Protein AF-A0A955EIW0-F1 (afdb_monomer_lite)

Sequence (155 aa):
IFITGGNQFFPISLETLRVGGSLDRTNIHTNGNIEVVEMRGMFDSVLMAGGPNTQYQFPSSANGFNNFATLPSVTVSGVGQGASSFVNSVIAARFLGDVRITLPDISNALPFGLAATRIDSVTTTFADGVEVLDPATTSMAWGDYQVRVGFVVPT

pLDDT: mean 86.35, std 13.91, range [40.69, 98.25]

Secondary structure (DSSP, 8-state):
-B-PPSSSSPPP-EEEEEEEEEEES-EEEESS-EEEEEEEEEES-EEEESS-TT--S---SGGG-SS--EEEEEEE--SSTT--SEES-EEE-SEEEEEEEESB----SS-EEEEESEEEEEEEE-SS-EEEESSB-S-EEETTEEEEE--PPP-

Radius of gyration: 14.44 Å; chains: 1; bounding box: 47×30×38 Å

Foldseek 3Di:
DDDDDPDDDDWDEAAEDEDAEEAECEEAETLAEHAYEDYQAYYVYEAEYQADPPDSDADPAPNRGNHQYEHQYYDHNHRDPPDARYENYADEHQEYHEYEGEAHDLAHPAAYEYEYQFYQKYWYHHPVGIDIPHRVACKDGRRRYIHHYRRDDDD

Structure (mmCIF, N/CA/C/O backbone):
data_AF-A0A955EIW0-F1
#
_entry.id   AF-A0A955EIW0-F1
#
loop_
_atom_site.group_PDB
_atom_site.id
_atom_site.type_symbol
_atom_site.label_atom_id
_atom_site.label_alt_id
_atom_site.label_comp_id
_atom_site.label_asym_id
_atom_site.label_entity_id
_atom_site.label_seq_id
_atom_site.pdbx_PDB_ins_code
_atom_site.Cartn_x
_atom_site.Cartn_y
_atom_site.Cartn_z
_atom_site.occupancy
_atom_site.B_iso_or_equiv
_atom_site.auth_seq_id
_atom_site.auth_comp_id
_atom_site.auth_asym_id
_atom_site.auth_atom_id
_atom_site.pdbx_PDB_model_num
ATOM 1 N N . ILE A 1 1 ? 13.811 -2.309 7.799 1.00 49.53 1 ILE A N 1
ATOM 2 C CA . ILE A 1 1 ? 14.736 -3.381 7.351 1.00 49.53 1 ILE A CA 1
ATOM 3 C C . ILE A 1 1 ? 15.264 -2.962 5.989 1.00 49.53 1 ILE A C 1
ATOM 5 O O . ILE A 1 1 ? 14.455 -2.737 5.099 1.00 49.53 1 ILE A O 1
ATOM 9 N N . PHE A 1 2 ? 16.580 -2.814 5.835 1.00 42.88 2 PHE A N 1
ATOM 10 C CA . PHE A 1 2 ? 17.193 -2.552 4.531 1.00 42.88 2 PHE A CA 1
ATOM 11 C C . PHE A 1 2 ? 17.776 -3.858 4.007 1.00 42.88 2 PHE A C 1
ATOM 13 O O . PHE A 1 2 ? 18.709 -4.397 4.598 1.00 42.88 2 PHE A O 1
ATOM 20 N N . ILE A 1 3 ? 17.203 -4.382 2.926 1.00 54.31 3 ILE A N 1
ATOM 21 C CA . ILE A 1 3 ? 17.701 -5.592 2.274 1.00 54.31 3 ILE A CA 1
ATOM 22 C C . ILE A 1 3 ? 18.496 -5.143 1.053 1.00 54.31 3 ILE A C 1
ATOM 24 O O . ILE A 1 3 ? 17.972 -4.997 -0.047 1.00 54.31 3 ILE A O 1
ATOM 28 N N . THR A 1 4 ? 19.773 -4.846 1.273 1.00 46.84 4 THR A N 1
ATOM 29 C CA . THR A 1 4 ? 20.712 -4.476 0.211 1.00 46.84 4 THR A CA 1
ATOM 30 C C . THR A 1 4 ? 21.585 -5.678 -0.126 1.00 46.84 4 THR A C 1
ATOM 32 O O . THR A 1 4 ? 22.315 -6.168 0.736 1.00 46.84 4 THR A O 1
ATOM 35 N N . GLY A 1 5 ? 21.519 -6.158 -1.368 1.00 45.19 5 GLY A N 1
ATOM 36 C CA . GLY A 1 5 ? 22.420 -7.197 -1.860 1.00 45.19 5 GLY A CA 1
ATOM 37 C C . GLY A 1 5 ? 23.837 -6.662 -1.981 1.00 45.19 5 GLY A C 1
ATOM 38 O O . GLY A 1 5 ? 24.059 -5.620 -2.596 1.00 45.19 5 GLY A O 1
ATOM 39 N N . GLY A 1 6 ? 24.795 -7.364 -1.380 1.00 40.69 6 GLY A N 1
ATOM 40 C CA . GLY A 1 6 ? 26.210 -7.069 -1.557 1.00 40.69 6 GLY A CA 1
ATOM 41 C C . GLY A 1 6 ? 26.616 -7.243 -3.020 1.00 40.69 6 GLY A C 1
ATOM 42 O O . GLY A 1 6 ? 26.465 -8.324 -3.575 1.00 40.69 6 GLY A O 1
ATOM 43 N N . ASN A 1 7 ? 27.131 -6.170 -3.624 1.00 47.31 7 ASN A N 1
ATOM 44 C CA . ASN A 1 7 ? 28.003 -6.152 -4.802 1.00 47.31 7 ASN A CA 1
ATOM 45 C C . ASN A 1 7 ? 27.698 -7.115 -5.972 1.00 47.31 7 ASN A C 1
ATOM 47 O O . ASN A 1 7 ? 28.649 -7.547 -6.608 1.00 47.31 7 ASN A O 1
ATOM 51 N N . GLN A 1 8 ? 26.444 -7.424 -6.326 1.00 45.81 8 GLN A N 1
ATOM 52 C CA . GLN A 1 8 ? 26.092 -8.034 -7.624 1.00 45.81 8 GLN A CA 1
ATOM 53 C C . GLN A 1 8 ? 24.654 -7.661 -8.055 1.00 45.81 8 GLN A C 1
ATOM 55 O O . GLN A 1 8 ? 23.738 -7.587 -7.244 1.00 45.81 8 GLN A O 1
ATOM 60 N N . PHE A 1 9 ? 24.494 -7.435 -9.359 1.00 52.88 9 PHE A N 1
ATOM 61 C CA . PHE A 1 9 ? 23.443 -6.743 -10.126 1.00 52.88 9 PHE A CA 1
ATOM 62 C C . PHE A 1 9 ? 21.977 -7.234 -10.057 1.00 52.88 9 PHE A C 1
ATOM 64 O O . PHE A 1 9 ? 21.182 -6.842 -10.911 1.00 52.88 9 PHE A O 1
ATOM 71 N N . PHE A 1 10 ? 21.568 -8.049 -9.083 1.00 60.62 10 PHE A N 1
ATOM 72 C CA . PHE A 1 10 ? 20.193 -8.564 -9.058 1.00 60.62 10 PHE A CA 1
ATOM 73 C C . PHE A 1 10 ? 19.328 -7.836 -8.025 1.00 60.62 10 PHE A C 1
ATOM 75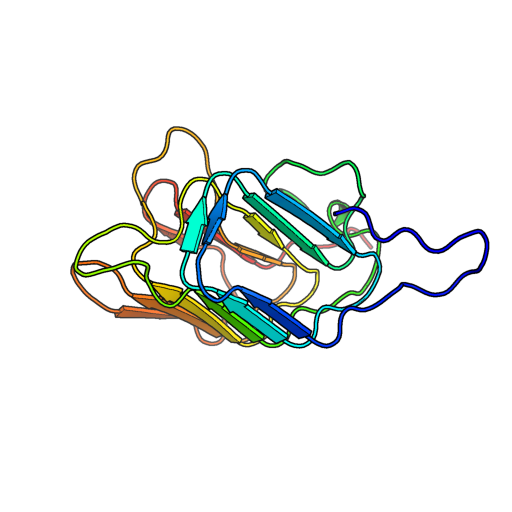 O O . PHE A 1 10 ? 19.681 -7.810 -6.843 1.00 60.62 10 PHE A O 1
ATOM 82 N N . PRO A 1 11 ? 18.194 -7.239 -8.436 1.00 70.88 11 PRO A N 1
ATOM 83 C CA . PRO A 1 11 ? 17.252 -6.675 -7.486 1.00 70.88 11 PRO A CA 1
ATOM 84 C C . PRO A 1 11 ? 16.750 -7.796 -6.566 1.00 70.88 11 PRO A C 1
ATOM 86 O O . PRO A 1 11 ? 16.174 -8.781 -7.025 1.00 70.88 11 PRO A O 1
ATOM 89 N N . ILE A 1 12 ? 16.995 -7.665 -5.260 1.00 82.06 12 ILE A N 1
ATOM 90 C CA . ILE A 1 12 ? 16.469 -8.618 -4.281 1.00 82.06 12 ILE A CA 1
ATOM 91 C C . ILE A 1 12 ? 14.957 -8.449 -4.253 1.00 82.06 12 ILE A C 1
ATOM 93 O O . ILE A 1 12 ? 14.480 -7.330 -4.140 1.00 82.06 12 ILE A O 1
ATOM 97 N N . SER A 1 13 ? 14.209 -9.539 -4.373 1.00 88.12 13 SER A N 1
ATOM 98 C CA . SER A 1 13 ? 12.751 -9.522 -4.253 1.00 88.12 13 SER A CA 1
ATOM 99 C C . SER A 1 13 ? 12.339 -10.195 -2.951 1.00 88.12 13 SER A C 1
ATOM 101 O O . SER A 1 13 ? 13.014 -11.112 -2.481 1.00 88.12 13 SER A O 1
ATOM 103 N N . LEU A 1 14 ? 11.245 -9.729 -2.359 1.00 88.06 14 LEU A N 1
ATOM 104 C CA . LEU A 1 14 ? 10.597 -10.401 -1.242 1.00 88.06 14 LEU A CA 1
ATOM 105 C C . LEU A 1 14 ? 9.419 -11.192 -1.791 1.00 88.06 14 LEU A C 1
ATOM 107 O O . LEU A 1 14 ? 8.498 -10.627 -2.361 1.00 88.06 14 LEU A O 1
ATOM 111 N N . GLU A 1 15 ? 9.418 -12.503 -1.612 1.00 90.19 15 GLU A N 1
ATOM 112 C CA . GLU A 1 15 ? 8.271 -13.300 -2.044 1.00 90.19 15 GLU A CA 1
ATOM 113 C C . GLU A 1 15 ? 7.044 -12.988 -1.175 1.00 90.19 15 GLU A C 1
ATOM 115 O O . GLU A 1 15 ? 5.959 -12.706 -1.665 1.00 90.19 15 GLU A O 1
ATOM 120 N N . THR A 1 16 ? 7.194 -12.957 0.147 1.00 92.00 16 THR A N 1
ATOM 121 C CA . THR A 1 16 ? 6.072 -12.648 1.039 1.00 92.00 16 THR A CA 1
ATOM 122 C C . THR A 1 16 ? 6.525 -11.823 2.230 1.00 92.00 16 THR A C 1
ATOM 124 O O . THR A 1 16 ? 7.492 -12.162 2.911 1.00 92.00 16 THR A O 1
ATOM 127 N N . LEU A 1 17 ? 5.773 -10.763 2.517 1.00 93.44 17 LEU A N 1
ATOM 128 C CA . LEU A 1 17 ? 5.852 -9.980 3.740 1.00 93.44 17 LEU A CA 1
ATOM 129 C C . LEU A 1 17 ? 4.529 -10.119 4.501 1.00 93.44 17 LEU A C 1
ATOM 131 O O . LEU A 1 17 ? 3.524 -9.502 4.157 1.00 93.44 17 LEU A O 1
ATOM 135 N N . ARG A 1 18 ? 4.541 -10.930 5.560 1.00 95.00 18 ARG A N 1
ATOM 136 C CA . ARG A 1 18 ? 3.388 -11.150 6.439 1.00 95.00 18 ARG A CA 1
ATOM 137 C C . ARG A 1 18 ? 3.668 -10.624 7.833 1.00 95.00 18 ARG A C 1
ATOM 139 O O . ARG A 1 18 ? 4.646 -11.019 8.464 1.00 95.00 18 ARG A O 1
ATOM 146 N N . VAL A 1 19 ? 2.778 -9.774 8.327 1.00 93.44 19 VAL A N 1
ATOM 147 C CA . VAL A 1 19 ? 2.851 -9.194 9.667 1.00 93.44 19 VAL A CA 1
ATOM 148 C C . VAL A 1 19 ? 1.535 -9.483 10.376 1.00 93.44 19 VAL A C 1
ATOM 150 O O . VAL A 1 19 ? 0.500 -8.921 10.040 1.00 93.44 19 VAL A O 1
ATOM 153 N N . GLY A 1 20 ? 1.556 -10.359 11.385 1.00 90.38 20 GLY A N 1
ATOM 154 C CA . GLY A 1 20 ? 0.337 -10.736 12.120 1.00 90.38 20 GLY A CA 1
ATOM 155 C C . GLY A 1 20 ? -0.321 -9.580 12.891 1.00 90.38 20 GLY A C 1
ATOM 156 O O . GLY A 1 20 ? -1.473 -9.688 13.305 1.00 90.38 20 GLY A O 1
ATOM 157 N N . GLY A 1 21 ? 0.405 -8.479 13.084 1.00 93.62 21 GLY A N 1
ATOM 158 C CA . GLY A 1 21 ? -0.070 -7.239 13.689 1.00 93.62 21 GLY A CA 1
ATOM 159 C C . GLY A 1 21 ? 0.153 -6.054 12.757 1.00 93.62 21 GLY A C 1
ATOM 160 O O . GLY A 1 21 ? -0.246 -6.083 11.593 1.00 93.62 21 GLY A O 1
ATOM 161 N N . SER A 1 22 ? 0.805 -5.022 13.280 1.00 95.25 22 SER A N 1
ATOM 162 C CA . SER A 1 22 ? 0.998 -3.763 12.568 1.00 95.25 22 SER A CA 1
ATOM 163 C C . SER A 1 22 ? 2.463 -3.496 12.258 1.00 95.25 22 SER A C 1
ATOM 165 O O . SER A 1 22 ? 3.340 -3.839 13.050 1.00 95.25 22 SER A O 1
ATOM 167 N N . LEU A 1 23 ? 2.715 -2.829 11.136 1.00 95.25 23 LEU A N 1
ATOM 168 C CA . LEU A 1 23 ? 3.948 -2.078 10.930 1.00 95.25 23 LEU A CA 1
ATOM 169 C C . LEU A 1 23 ? 3.792 -0.711 11.605 1.00 95.25 23 LEU A C 1
ATOM 171 O O . LEU A 1 23 ? 2.837 0.004 11.316 1.00 95.25 23 LEU A O 1
ATOM 175 N N . ASP A 1 24 ? 4.703 -0.361 12.510 1.00 95.62 24 ASP A N 1
ATOM 176 C CA . ASP A 1 24 ? 4.733 0.936 13.199 1.00 95.62 24 ASP A CA 1
ATOM 177 C C . ASP A 1 24 ? 6.124 1.554 13.029 1.00 95.62 24 ASP A C 1
ATOM 179 O O . ASP A 1 24 ? 7.130 0.876 13.272 1.00 95.62 24 ASP A O 1
ATOM 183 N N . ARG A 1 25 ? 6.188 2.806 12.555 1.00 94.44 25 ARG A N 1
ATOM 184 C CA . ARG A 1 25 ? 7.427 3.561 12.279 1.00 94.44 25 ARG A CA 1
ATOM 185 C C . ARG A 1 25 ? 8.483 2.741 11.538 1.00 94.44 25 ARG A C 1
ATOM 187 O O . ARG A 1 25 ? 9.679 2.810 11.828 1.00 94.44 25 ARG A O 1
ATOM 194 N N . THR A 1 26 ? 8.039 1.908 10.604 1.00 93.19 26 THR A N 1
ATOM 195 C CA . THR A 1 26 ? 8.892 0.941 9.923 1.00 93.19 26 THR A CA 1
ATOM 196 C C . THR A 1 26 ? 9.115 1.368 8.488 1.00 93.19 26 THR A C 1
ATOM 198 O O . THR A 1 26 ? 8.174 1.682 7.767 1.00 93.19 26 THR A O 1
ATOM 201 N N . ASN A 1 27 ? 10.372 1.310 8.051 1.00 90.88 27 ASN A N 1
ATOM 202 C CA . ASN A 1 27 ? 10.702 1.474 6.648 1.00 90.88 27 ASN A CA 1
ATOM 203 C C . ASN A 1 27 ? 11.198 0.155 6.023 1.00 90.88 27 ASN A C 1
ATOM 205 O O . ASN A 1 27 ? 12.148 -0.471 6.519 1.00 90.88 27 ASN A O 1
ATOM 209 N N . ILE A 1 28 ? 10.528 -0.269 4.953 1.00 90.75 28 ILE A N 1
ATOM 210 C CA . ILE A 1 28 ? 10.840 -1.436 4.134 1.00 90.75 28 ILE A CA 1
ATOM 211 C C . ILE A 1 28 ? 11.034 -0.961 2.697 1.00 90.75 28 ILE A C 1
ATOM 213 O O . ILE A 1 28 ? 10.080 -0.616 2.003 1.00 90.75 28 ILE A O 1
ATOM 217 N N . HIS A 1 29 ? 12.286 -1.010 2.248 1.00 88.31 29 HIS A N 1
ATOM 218 C CA . HIS A 1 29 ? 12.653 -0.789 0.856 1.00 88.31 29 HIS A CA 1
ATOM 219 C C . HIS A 1 29 ? 13.229 -2.059 0.263 1.00 88.31 29 HIS A C 1
ATOM 221 O O . HIS A 1 29 ? 14.064 -2.728 0.880 1.00 88.31 29 HIS A O 1
ATOM 227 N N . THR A 1 30 ? 12.851 -2.322 -0.978 1.00 86.94 30 THR A N 1
ATOM 228 C CA . THR A 1 30 ? 13.512 -3.313 -1.808 1.00 86.94 30 THR A CA 1
ATOM 229 C C . THR A 1 30 ? 13.738 -2.779 -3.219 1.00 86.94 30 THR A C 1
ATOM 231 O O . THR A 1 30 ? 12.966 -1.962 -3.718 1.00 86.94 30 THR A O 1
ATOM 234 N N . ASN A 1 31 ? 14.804 -3.241 -3.872 1.00 85.94 31 ASN A N 1
ATOM 235 C CA . ASN A 1 31 ? 15.071 -2.915 -5.274 1.00 85.94 31 ASN A CA 1
ATOM 236 C C . ASN A 1 31 ? 14.272 -3.800 -6.245 1.00 85.94 31 ASN A C 1
ATOM 238 O O . ASN A 1 31 ? 14.132 -3.422 -7.406 1.00 85.94 31 ASN A O 1
ATOM 242 N N . GLY A 1 32 ? 13.786 -4.960 -5.790 1.00 88.56 32 GLY A N 1
ATOM 243 C CA . GLY A 1 32 ? 12.979 -5.900 -6.572 1.00 88.56 32 GLY A CA 1
ATOM 244 C C . GLY A 1 32 ? 11.508 -5.891 -6.191 1.00 88.56 32 GLY A C 1
ATOM 245 O O . GLY A 1 32 ? 11.015 -4.930 -5.608 1.00 88.56 32 GLY A O 1
ATOM 246 N N . ASN A 1 33 ? 10.804 -6.961 -6.544 1.00 92.44 33 ASN A N 1
ATOM 247 C CA . ASN A 1 33 ? 9.383 -7.099 -6.254 1.00 92.44 33 ASN A CA 1
ATOM 248 C C . ASN A 1 33 ? 9.132 -7.358 -4.771 1.00 92.44 33 ASN A C 1
ATOM 250 O O . ASN A 1 33 ? 10.015 -7.808 -4.033 1.00 92.44 33 ASN A O 1
ATOM 254 N N . ILE A 1 34 ? 7.887 -7.137 -4.364 1.00 93.44 34 ILE A N 1
ATOM 255 C CA . ILE A 1 34 ? 7.321 -7.788 -3.191 1.00 93.44 34 ILE A CA 1
ATOM 256 C C . ILE A 1 34 ? 6.032 -8.474 -3.648 1.00 93.44 34 ILE A C 1
ATOM 258 O O . ILE A 1 34 ? 5.085 -7.778 -3.993 1.00 93.44 34 ILE A O 1
ATOM 262 N N . GLU A 1 35 ? 5.987 -9.806 -3.707 1.00 92.81 35 GLU A N 1
ATOM 263 C CA . GLU A 1 35 ? 4.864 -10.490 -4.378 1.00 92.81 35 GLU A CA 1
ATOM 264 C C . GLU A 1 35 ? 3.566 -10.417 -3.552 1.00 92.81 35 GLU A C 1
ATOM 266 O O . GLU A 1 35 ? 2.497 -10.107 -4.081 1.00 92.81 35 GLU A O 1
ATOM 271 N N . VAL A 1 36 ? 3.654 -10.646 -2.236 1.00 94.44 36 VAL A N 1
ATOM 272 C CA . VAL A 1 36 ? 2.500 -10.589 -1.324 1.00 94.44 36 VAL A CA 1
ATOM 273 C C . VAL A 1 36 ? 2.821 -9.789 -0.071 1.00 94.44 36 VAL A C 1
ATOM 275 O O . VAL A 1 36 ? 3.828 -10.033 0.598 1.00 94.44 36 VAL A O 1
ATOM 278 N N . VAL A 1 37 ? 1.916 -8.879 0.290 1.00 96.88 37 VAL A N 1
ATOM 279 C CA . VAL A 1 37 ? 1.969 -8.111 1.533 1.00 96.88 37 VAL A CA 1
ATOM 280 C C . VAL A 1 37 ? 0.654 -8.236 2.282 1.00 96.88 37 VAL A C 1
ATOM 282 O O . VAL A 1 37 ? -0.402 -7.844 1.788 1.00 96.88 37 VAL A O 1
ATOM 285 N N . GLU A 1 38 ? 0.728 -8.715 3.516 1.00 97.50 38 GLU A N 1
ATOM 286 C CA . GLU A 1 38 ? -0.428 -8.823 4.400 1.00 97.50 38 GLU A CA 1
ATOM 287 C C . GLU A 1 38 ? -0.069 -8.306 5.791 1.00 97.50 38 GLU A C 1
ATOM 289 O O . GLU A 1 38 ? 0.904 -8.745 6.413 1.00 97.50 38 GLU A O 1
ATOM 294 N N . MET A 1 39 ? -0.879 -7.380 6.294 1.00 96.94 39 MET A N 1
ATOM 295 C CA . MET A 1 39 ? -0.766 -6.857 7.650 1.00 96.94 39 MET A CA 1
ATOM 296 C C . MET A 1 39 ? -2.130 -6.450 8.204 1.00 96.94 39 MET A C 1
ATOM 298 O O . MET A 1 39 ? -3.107 -6.313 7.464 1.00 96.94 39 MET A O 1
ATOM 302 N N . ARG A 1 40 ? -2.211 -6.245 9.520 1.00 96.94 40 ARG A N 1
ATOM 303 C CA . ARG A 1 40 ? -3.420 -5.710 10.163 1.00 96.94 40 ARG A CA 1
ATOM 304 C C . ARG A 1 40 ? -3.453 -4.192 10.169 1.00 96.94 40 ARG A C 1
ATOM 306 O O . ARG A 1 40 ? -4.531 -3.624 10.042 1.00 96.94 40 ARG A O 1
ATOM 313 N N . GLY A 1 41 ? -2.299 -3.546 10.302 1.00 97.12 41 GLY A N 1
ATOM 314 C CA . GLY A 1 41 ? -2.205 -2.093 10.256 1.00 97.12 41 GLY A CA 1
ATOM 315 C C . GLY A 1 41 ? -0.836 -1.584 9.827 1.00 97.12 41 GLY A C 1
ATOM 316 O O . GLY A 1 41 ? 0.158 -2.308 9.893 1.00 97.12 41 GLY A O 1
ATOM 317 N N . MET A 1 42 ? -0.795 -0.330 9.399 1.00 97.50 42 MET A N 1
ATOM 318 C CA . MET A 1 42 ? 0.405 0.375 8.974 1.00 97.50 42 MET A CA 1
ATOM 319 C C . MET A 1 42 ? 0.346 1.816 9.490 1.00 97.50 42 MET A C 1
ATOM 321 O O . MET A 1 42 ? -0.570 2.566 9.149 1.00 97.50 42 MET A O 1
ATOM 325 N N . PHE A 1 43 ? 1.307 2.176 10.337 1.00 95.75 43 PHE A N 1
ATOM 326 C CA . PHE A 1 43 ? 1.368 3.453 11.047 1.00 95.75 43 PHE A CA 1
ATOM 327 C C . PHE A 1 43 ? 2.742 4.078 10.845 1.00 95.75 43 PHE A C 1
ATOM 329 O O . PHE A 1 43 ? 3.754 3.408 11.072 1.00 95.75 43 PHE A O 1
ATOM 336 N N . ASP A 1 44 ? 2.789 5.334 10.399 1.00 94.56 44 ASP A N 1
ATOM 337 C CA . ASP A 1 44 ? 4.033 6.096 10.206 1.00 94.56 44 ASP A CA 1
ATOM 338 C C . ASP A 1 44 ? 5.110 5.322 9.419 1.00 94.56 44 ASP A C 1
ATOM 340 O O . ASP A 1 44 ? 6.305 5.393 9.715 1.00 94.56 44 ASP A O 1
ATOM 344 N N . SER A 1 45 ? 4.689 4.493 8.462 1.00 94.69 45 SER A N 1
ATOM 345 C CA . SER A 1 45 ? 5.546 3.487 7.838 1.00 94.69 45 SER A CA 1
ATOM 346 C C . SER A 1 45 ? 5.658 3.683 6.333 1.00 94.69 45 SER A C 1
ATOM 348 O O . SER A 1 45 ? 4.793 4.263 5.681 1.00 94.69 45 SER A O 1
ATOM 350 N N . VAL A 1 46 ? 6.728 3.146 5.757 1.00 93.56 46 VAL A N 1
ATOM 351 C CA . VAL A 1 46 ? 6.973 3.161 4.315 1.00 93.56 46 VAL A CA 1
ATOM 352 C C . VAL A 1 46 ? 7.229 1.737 3.846 1.00 93.56 46 VAL A C 1
ATOM 354 O O . VAL A 1 46 ? 8.046 1.014 4.416 1.00 93.56 46 VAL A O 1
ATOM 357 N N . LEU A 1 47 ? 6.515 1.342 2.799 1.00 93.94 47 LEU A N 1
ATOM 358 C CA . LEU A 1 47 ? 6.700 0.099 2.074 1.00 93.94 47 LEU A CA 1
ATOM 359 C C . LEU A 1 47 ? 6.888 0.433 0.601 1.00 93.94 47 LEU A C 1
ATOM 361 O O . LEU A 1 47 ? 5.951 0.867 -0.070 1.00 93.94 47 LEU A O 1
ATOM 365 N N 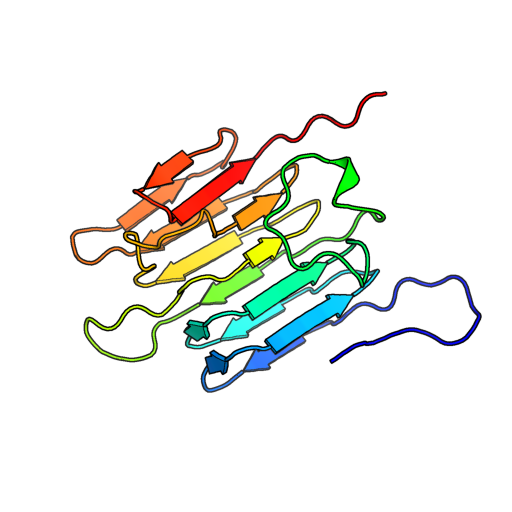. MET A 1 48 ? 8.101 0.234 0.102 1.00 91.56 48 MET A N 1
ATOM 366 C CA . MET A 1 48 ? 8.453 0.633 -1.250 1.00 91.56 48 MET A CA 1
ATOM 367 C C . MET A 1 48 ? 9.180 -0.471 -2.011 1.00 91.56 48 MET A C 1
ATOM 369 O O . MET A 1 48 ? 10.223 -0.965 -1.574 1.00 91.56 48 MET A O 1
ATOM 373 N N . ALA A 1 49 ? 8.656 -0.805 -3.189 1.00 91.56 49 ALA A N 1
ATOM 374 C CA . ALA A 1 49 ? 9.299 -1.694 -4.147 1.00 91.56 49 ALA A CA 1
ATOM 375 C C . ALA A 1 49 ? 9.852 -0.886 -5.331 1.00 91.56 49 ALA A C 1
ATOM 377 O O . ALA A 1 49 ? 9.144 -0.103 -5.967 1.00 91.56 49 ALA A O 1
ATOM 378 N N . GLY A 1 50 ? 11.138 -1.068 -5.626 1.00 86.69 50 GLY A N 1
ATOM 379 C CA . GLY A 1 50 ? 11.831 -0.450 -6.758 1.00 86.69 50 GLY A CA 1
ATOM 380 C C . GLY A 1 50 ? 12.132 1.041 -6.613 1.00 86.69 50 GLY A C 1
ATOM 381 O O . GLY A 1 50 ? 12.468 1.673 -7.609 1.00 86.69 50 GLY A O 1
ATOM 382 N N . GLY A 1 51 ? 12.023 1.617 -5.415 1.00 76.94 51 GLY A N 1
ATOM 383 C CA . GLY A 1 51 ? 12.371 3.017 -5.146 1.00 76.94 51 GLY A CA 1
ATOM 384 C C . GLY A 1 51 ? 13.788 3.221 -4.596 1.00 76.94 51 GLY A C 1
ATOM 385 O O . GLY A 1 51 ? 14.458 2.249 -4.240 1.00 76.94 51 GLY A O 1
ATOM 386 N N . PRO A 1 52 ? 14.265 4.474 -4.485 1.00 71.81 52 PRO A N 1
ATOM 387 C CA . PRO A 1 52 ? 15.492 4.786 -3.764 1.00 71.81 52 PRO A CA 1
ATOM 388 C C . PRO A 1 52 ? 15.377 4.361 -2.298 1.00 71.81 52 PRO A C 1
ATOM 390 O O . PRO A 1 52 ? 14.355 4.587 -1.653 1.00 71.81 52 PRO A O 1
ATOM 393 N N . ASN A 1 53 ? 16.459 3.826 -1.733 1.00 66.00 53 ASN A N 1
ATOM 394 C CA . ASN A 1 53 ? 16.553 3.479 -0.308 1.00 66.00 53 ASN A CA 1
ATOM 395 C C . ASN A 1 53 ? 16.498 4.697 0.640 1.00 66.00 53 ASN A C 1
ATOM 397 O O . ASN A 1 53 ? 16.476 4.529 1.857 1.00 66.00 53 ASN A O 1
ATOM 401 N N . THR A 1 54 ? 16.502 5.914 0.095 1.00 67.56 54 THR A N 1
ATOM 402 C CA . THR A 1 54 ? 16.433 7.185 0.826 1.00 67.56 54 THR A CA 1
ATOM 403 C C . THR A 1 54 ? 15.067 7.861 0.741 1.00 67.56 54 THR A C 1
ATOM 405 O O . THR A 1 54 ? 14.891 8.940 1.308 1.00 67.56 54 THR A O 1
ATOM 408 N N . GLN A 1 55 ? 14.094 7.278 0.034 1.00 67.12 55 GLN A N 1
ATOM 409 C CA . GLN A 1 55 ? 12.804 7.923 -0.175 1.00 67.12 55 GLN A CA 1
ATOM 410 C C . GLN A 1 55 ? 11.816 7.595 0.950 1.00 67.12 55 GLN A C 1
ATOM 412 O O . GLN A 1 55 ? 11.123 6.589 0.920 1.00 67.12 55 GLN A O 1
ATOM 417 N N . TYR A 1 56 ? 11.711 8.499 1.922 1.00 69.38 56 TYR A N 1
ATOM 418 C CA . TYR A 1 56 ? 10.721 8.426 3.010 1.00 69.38 56 TYR A CA 1
ATOM 419 C C . TYR A 1 56 ? 9.428 9.190 2.693 1.00 69.38 56 TYR A C 1
ATOM 421 O O . TYR A 1 56 ? 8.486 9.186 3.478 1.00 69.38 56 TYR A O 1
ATOM 429 N N . GLN A 1 57 ? 9.403 9.901 1.566 1.00 76.38 57 GLN A N 1
ATOM 430 C CA . GLN A 1 57 ? 8.320 10.801 1.195 1.00 76.38 57 GLN A CA 1
ATOM 431 C C . GLN A 1 57 ? 7.388 10.156 0.179 1.00 76.38 57 GLN A C 1
ATOM 433 O O . GLN A 1 57 ? 7.829 9.440 -0.725 1.00 76.38 57 GLN A O 1
ATOM 438 N N . PHE A 1 58 ? 6.105 10.489 0.301 1.00 80.19 58 PHE A N 1
ATOM 439 C CA . PHE A 1 58 ? 5.065 10.055 -0.616 1.00 80.19 58 PHE A CA 1
ATOM 440 C C . PHE A 1 58 ? 5.414 10.460 -2.061 1.00 80.19 58 PHE A C 1
ATOM 442 O O . PHE A 1 58 ? 5.513 11.662 -2.342 1.00 80.19 58 PHE A O 1
ATOM 449 N N . PRO A 1 59 ? 5.645 9.498 -2.979 1.00 82.19 59 PRO A N 1
ATOM 450 C CA . PRO A 1 59 ? 6.126 9.808 -4.319 1.00 82.19 59 PRO A CA 1
ATOM 451 C C . PRO A 1 59 ? 5.229 10.815 -5.052 1.00 82.19 59 PRO A C 1
ATOM 453 O O . PRO A 1 59 ? 3.998 10.731 -5.032 1.00 82.19 59 PRO A O 1
ATOM 456 N N . SER A 1 60 ? 5.864 11.791 -5.701 1.00 80.38 60 SER A N 1
ATOM 457 C CA . SER A 1 60 ? 5.201 12.840 -6.488 1.00 80.38 60 SER A CA 1
ATOM 458 C C . SER A 1 60 ? 5.437 12.708 -7.995 1.00 80.38 60 SER A C 1
ATOM 460 O O . SER A 1 60 ? 4.800 13.408 -8.776 1.00 80.38 60 SER A O 1
ATOM 462 N N . SER A 1 61 ? 6.346 11.825 -8.419 1.00 79.25 61 SER A N 1
ATOM 463 C CA . SER A 1 61 ? 6.682 11.598 -9.827 1.00 79.25 61 SER A CA 1
ATOM 464 C C . SER A 1 61 ? 7.230 10.189 -10.057 1.00 79.25 61 SER A C 1
ATOM 466 O O . SER A 1 61 ? 7.589 9.482 -9.112 1.00 79.25 61 SER A O 1
ATOM 468 N N . ALA A 1 62 ? 7.343 9.799 -11.329 1.00 75.25 62 ALA A N 1
ATOM 469 C CA . ALA A 1 62 ? 7.791 8.468 -11.725 1.00 75.25 62 ALA A CA 1
ATOM 470 C C . ALA A 1 62 ? 9.271 8.235 -11.397 1.00 75.25 62 ALA A C 1
ATOM 472 O O . ALA A 1 62 ? 9.682 7.100 -11.181 1.00 75.25 62 ALA A O 1
ATOM 473 N N . ASN A 1 63 ? 10.044 9.319 -11.283 1.00 76.56 63 ASN A N 1
ATOM 474 C CA . ASN A 1 63 ? 11.443 9.295 -10.859 1.00 76.56 63 ASN A CA 1
ATOM 475 C C . ASN A 1 63 ? 11.613 8.822 -9.407 1.00 76.56 63 ASN A C 1
ATOM 477 O O . ASN A 1 63 ? 12.729 8.536 -8.991 1.00 76.56 63 ASN A O 1
ATOM 481 N N . GLY A 1 64 ? 10.521 8.706 -8.642 1.00 74.25 64 GLY A N 1
ATOM 482 C CA . GLY A 1 64 ? 10.526 8.011 -7.357 1.00 74.25 64 GLY A CA 1
ATOM 483 C C . GLY A 1 64 ? 10.725 6.493 -7.472 1.00 74.25 64 GLY A C 1
ATOM 484 O O . GLY A 1 64 ? 10.885 5.830 -6.457 1.00 74.25 64 GLY A O 1
ATOM 485 N N . PHE A 1 65 ? 10.726 5.917 -8.679 1.00 82.56 65 PHE A N 1
ATOM 486 C CA . PHE A 1 65 ? 10.923 4.484 -8.907 1.00 82.56 65 PHE A CA 1
ATOM 487 C C . PHE A 1 65 ? 12.174 4.242 -9.763 1.00 82.56 65 PHE A C 1
ATOM 489 O O . PHE A 1 65 ? 12.140 4.357 -10.987 1.00 82.56 65 PHE A O 1
ATOM 496 N N . ASN A 1 66 ? 13.279 3.871 -9.116 1.00 81.25 66 ASN A N 1
ATOM 497 C CA . ASN A 1 66 ? 14.551 3.544 -9.766 1.00 81.25 66 ASN A CA 1
ATOM 498 C C . ASN A 1 66 ? 14.481 2.258 -10.607 1.00 81.25 66 ASN A C 1
ATOM 500 O O . ASN A 1 66 ? 15.225 2.116 -11.573 1.00 81.25 66 ASN A O 1
ATOM 504 N N . ASN A 1 67 ? 13.606 1.318 -10.240 1.00 83.12 67 ASN A N 1
ATOM 505 C CA . ASN A 1 67 ? 13.483 0.008 -10.875 1.00 83.12 67 ASN A CA 1
ATOM 506 C C . ASN A 1 67 ? 12.028 -0.312 -11.243 1.00 83.12 67 ASN A C 1
ATOM 508 O O . ASN A 1 67 ? 11.074 0.202 -10.655 1.00 83.12 67 ASN A O 1
ATOM 512 N N . PHE A 1 68 ? 11.856 -1.211 -12.212 1.00 85.50 68 PHE A N 1
ATOM 513 C CA . PHE A 1 68 ? 10.556 -1.781 -12.569 1.00 85.50 68 PHE A CA 1
ATOM 514 C C . PHE A 1 68 ? 10.167 -2.886 -11.582 1.00 85.50 68 PHE A C 1
ATOM 516 O O . PHE A 1 68 ? 10.213 -4.065 -11.912 1.00 85.50 68 PHE A O 1
ATOM 523 N N . ALA A 1 69 ? 9.814 -2.492 -10.362 1.00 90.44 69 ALA A N 1
ATOM 524 C CA . ALA A 1 69 ? 9.332 -3.411 -9.342 1.00 90.44 69 ALA A CA 1
ATOM 525 C C . ALA A 1 69 ? 7.808 -3.382 -9.216 1.00 90.44 69 ALA A C 1
ATOM 527 O O . ALA A 1 69 ? 7.155 -2.359 -9.462 1.00 90.44 69 ALA A O 1
ATOM 528 N N . THR A 1 70 ? 7.265 -4.516 -8.791 1.00 93.81 70 THR A N 1
ATOM 529 C CA . THR A 1 70 ? 5.832 -4.747 -8.626 1.00 93.81 70 THR A CA 1
ATOM 530 C C . THR A 1 70 ? 5.483 -5.059 -7.170 1.00 93.81 70 THR A C 1
ATOM 532 O O . THR A 1 70 ? 6.305 -5.577 -6.408 1.00 93.81 70 THR A O 1
ATOM 535 N N . LEU A 1 71 ? 4.247 -4.721 -6.807 1.00 95.62 71 LEU A N 1
ATOM 536 C CA . LEU A 1 71 ? 3.556 -5.112 -5.579 1.00 95.62 71 LEU A CA 1
ATOM 537 C C . LEU A 1 71 ? 2.173 -5.668 -5.983 1.00 95.62 71 LEU A C 1
ATOM 539 O O . LEU A 1 71 ? 1.194 -4.919 -5.996 1.00 95.62 71 LEU A O 1
ATOM 543 N N . PRO A 1 72 ? 2.084 -6.943 -6.403 1.00 95.75 72 PRO A N 1
ATOM 544 C CA . PRO A 1 72 ? 0.868 -7.517 -6.986 1.00 95.75 72 PRO A CA 1
ATOM 545 C C . PRO A 1 72 ? -0.320 -7.605 -6.026 1.00 95.75 72 PRO A C 1
ATOM 547 O O . PRO A 1 72 ? -1.461 -7.505 -6.464 1.00 95.75 72 PRO A O 1
ATOM 550 N N . SER A 1 73 ? -0.077 -7.810 -4.730 1.00 96.75 73 SER A N 1
ATOM 551 C CA . SER A 1 73 ? -1.148 -7.928 -3.740 1.00 96.75 73 SER A CA 1
ATOM 552 C C . SER A 1 73 ? -0.748 -7.292 -2.418 1.00 96.75 73 SER A C 1
ATOM 554 O O . SER A 1 73 ? 0.221 -7.715 -1.781 1.00 96.75 73 SER A O 1
ATOM 556 N N . VAL A 1 74 ? -1.534 -6.313 -1.972 1.00 97.75 74 VAL A N 1
ATOM 557 C CA . VAL A 1 74 ? -1.362 -5.662 -0.672 1.00 97.75 74 VAL A CA 1
ATOM 558 C C . VAL A 1 74 ? -2.677 -5.647 0.085 1.00 97.75 74 VAL A C 1
ATOM 560 O O . VAL A 1 74 ? -3.693 -5.177 -0.417 1.00 97.75 74 VAL A O 1
ATOM 563 N N . THR A 1 75 ? -2.663 -6.140 1.321 1.00 98.25 75 THR A N 1
ATOM 564 C CA . THR A 1 75 ? -3.827 -6.112 2.209 1.00 98.25 75 THR A CA 1
ATOM 565 C C . THR A 1 75 ? -3.463 -5.534 3.571 1.00 98.25 75 THR A C 1
ATOM 567 O O . THR A 1 75 ? -2.604 -6.066 4.277 1.00 98.25 75 THR A O 1
ATOM 570 N N . VAL A 1 76 ? -4.177 -4.476 3.958 1.00 97.75 76 VAL A N 1
ATOM 571 C CA . VAL A 1 76 ? -4.212 -3.915 5.312 1.00 97.75 76 VAL A CA 1
ATOM 572 C C . VAL A 1 76 ? -5.616 -4.154 5.874 1.00 97.75 76 VAL A C 1
ATOM 574 O O . VAL A 1 76 ? -6.584 -3.497 5.482 1.00 97.75 76 VAL A O 1
ATOM 577 N N . SER A 1 77 ? -5.742 -5.170 6.730 1.00 95.38 77 SER A N 1
ATOM 578 C CA . SER A 1 77 ? -7.034 -5.793 7.066 1.00 95.38 77 SER A CA 1
ATOM 579 C C . SER A 1 77 ? -7.790 -5.178 8.247 1.00 95.38 77 SER A C 1
ATOM 581 O O . SER A 1 77 ? -8.969 -5.478 8.422 1.00 95.38 77 SER A O 1
ATOM 583 N N . GLY A 1 78 ? -7.156 -4.332 9.061 1.00 92.44 78 GLY A N 1
ATOM 584 C CA . GLY A 1 78 ? -7.769 -3.737 10.249 1.00 92.44 78 GLY A CA 1
ATOM 585 C C . GLY A 1 78 ? -7.185 -4.236 11.578 1.00 92.44 78 GLY A C 1
ATOM 586 O O . GLY A 1 78 ? -6.981 -5.433 11.817 1.00 92.44 78 GLY A O 1
ATOM 587 N N . VAL A 1 79 ? -6.968 -3.302 12.509 1.00 88.94 79 VAL A N 1
ATOM 588 C CA . VAL A 1 79 ? -6.425 -3.588 13.854 1.00 88.94 79 VAL A CA 1
ATOM 589 C C . VAL A 1 79 ? -7.506 -3.838 14.914 1.00 88.94 79 VAL A C 1
ATOM 591 O O . VAL A 1 79 ? -7.212 -4.399 15.969 1.00 88.94 79 VAL A O 1
ATOM 594 N N . GLY A 1 80 ? -8.769 -3.520 14.621 1.00 83.12 80 GLY A N 1
ATOM 595 C CA . GLY A 1 80 ? -9.913 -3.688 15.521 1.00 83.12 80 GLY A CA 1
ATOM 596 C C . GLY A 1 80 ? -11.152 -2.956 15.002 1.00 83.12 80 GLY A C 1
ATOM 597 O O . GLY A 1 80 ? -11.092 -2.303 13.963 1.00 83.12 80 GLY A O 1
ATOM 598 N N . GLN A 1 81 ? -12.281 -3.066 15.708 1.00 81.19 81 GLN A N 1
ATOM 599 C CA . GLN A 1 81 ? -13.522 -2.404 15.290 1.00 81.19 81 GLN A CA 1
ATOM 600 C C . GLN A 1 81 ? -13.389 -0.877 15.385 1.00 81.19 81 GLN A C 1
ATOM 602 O O . GLN A 1 81 ? -13.090 -0.350 16.453 1.00 81.19 81 GLN A O 1
ATOM 607 N N . GLY A 1 82 ? -13.616 -0.185 14.265 1.00 82.38 82 GLY A N 1
ATOM 608 C CA . GLY A 1 82 ? -13.683 1.279 14.185 1.00 82.38 82 GLY A CA 1
ATOM 609 C C . GLY A 1 82 ? -12.350 2.026 14.301 1.00 82.38 82 GLY A C 1
ATOM 610 O O . GLY A 1 82 ? -12.344 3.247 14.205 1.00 82.38 82 GLY A O 1
ATOM 611 N N . ALA A 1 83 ? -11.230 1.327 14.496 1.00 91.19 83 ALA A N 1
ATOM 612 C CA . ALA A 1 83 ? -9.913 1.950 14.585 1.00 91.19 83 ALA A CA 1
ATOM 613 C C . ALA A 1 83 ? -9.269 2.080 13.201 1.00 91.19 83 ALA A C 1
ATOM 615 O O . ALA A 1 83 ? -9.255 1.113 12.432 1.00 91.19 83 ALA A O 1
ATOM 616 N N . SER A 1 84 ? -8.676 3.243 12.923 1.00 94.75 84 SER A N 1
ATOM 617 C CA . SER A 1 84 ? -7.903 3.446 11.701 1.00 94.75 84 SER A CA 1
ATOM 618 C C . SER A 1 84 ? -6.748 2.450 11.634 1.00 94.75 84 SER A C 1
ATOM 620 O O . SER A 1 84 ? -6.026 2.254 12.614 1.00 94.75 84 SER A O 1
ATOM 622 N N . SER A 1 85 ? -6.574 1.802 10.485 1.00 96.44 85 SER A N 1
ATOM 623 C CA . SER A 1 85 ? -5.529 0.790 10.295 1.00 96.44 85 SER A CA 1
ATOM 624 C C . SER A 1 85 ? -4.458 1.202 9.299 1.00 96.44 85 SER A C 1
ATOM 626 O O . SER A 1 85 ? -3.440 0.528 9.177 1.00 96.44 85 SER A O 1
ATOM 628 N N . PHE A 1 86 ? -4.644 2.336 8.632 1.00 97.00 86 PHE A N 1
ATOM 629 C CA . PHE A 1 86 ? -3.668 2.889 7.712 1.00 97.00 86 PHE A CA 1
ATOM 630 C C . PHE A 1 86 ? -3.521 4.390 7.977 1.00 97.00 86 PHE A C 1
ATOM 632 O O . PHE A 1 86 ? -4.414 5.174 7.662 1.00 97.00 86 PHE A O 1
ATOM 639 N N . VAL A 1 87 ? -2.415 4.777 8.614 1.00 95.50 87 VAL A N 1
ATOM 640 C CA . VAL A 1 87 ? -2.197 6.135 9.139 1.00 95.50 87 VAL A CA 1
ATOM 641 C C . VAL A 1 87 ? -0.805 6.607 8.755 1.00 95.50 87 VAL A C 1
ATOM 643 O O . VAL A 1 87 ? 0.173 5.895 8.994 1.00 95.50 87 VAL A O 1
ATOM 646 N N . ASN A 1 88 ? -0.714 7.795 8.154 1.00 94.44 88 ASN A N 1
ATOM 647 C CA . ASN A 1 88 ? 0.547 8.450 7.790 1.00 94.44 88 ASN A CA 1
ATOM 648 C C . ASN A 1 88 ? 1.577 7.521 7.119 1.00 94.44 88 ASN A C 1
ATOM 650 O O . ASN A 1 88 ? 2.769 7.549 7.413 1.00 94.44 88 ASN A O 1
ATOM 654 N N . SER A 1 89 ? 1.090 6.626 6.265 1.00 95.12 89 SER A N 1
ATOM 655 C CA . SER A 1 89 ? 1.882 5.541 5.699 1.00 95.12 89 SER A CA 1
ATOM 656 C C . SER A 1 89 ? 1.904 5.580 4.179 1.00 95.12 89 SER A C 1
ATOM 658 O O . SER A 1 89 ? 0.982 6.073 3.530 1.00 95.12 89 SER A O 1
ATOM 660 N N . VAL A 1 90 ? 2.972 5.049 3.596 1.00 94.62 90 VAL A N 1
ATOM 661 C CA . VAL A 1 90 ? 3.169 5.030 2.147 1.00 94.62 90 VAL A CA 1
ATOM 662 C C . VAL A 1 90 ? 3.363 3.602 1.674 1.00 94.62 90 VAL A C 1
ATOM 664 O O . VAL A 1 90 ? 4.268 2.914 2.140 1.00 94.62 90 VAL A O 1
ATOM 667 N N . ILE A 1 91 ? 2.552 3.188 0.703 1.00 95.50 91 ILE A N 1
ATOM 668 C CA . ILE A 1 91 ? 2.782 1.980 -0.089 1.00 95.50 91 ILE A CA 1
ATOM 669 C C . ILE A 1 91 ? 3.041 2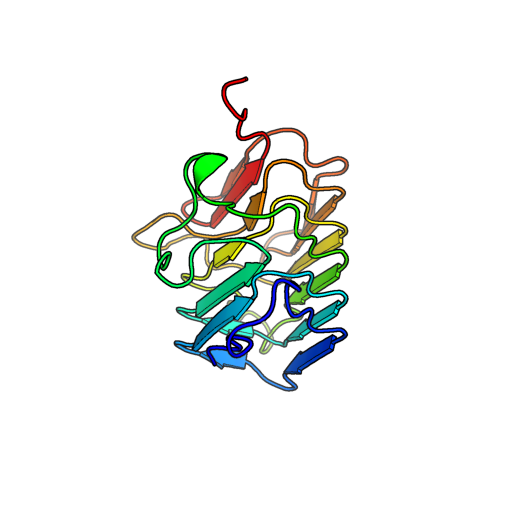.420 -1.524 1.00 95.50 91 ILE A C 1
ATOM 671 O O . ILE A 1 91 ? 2.200 3.073 -2.145 1.00 95.50 91 ILE A O 1
ATOM 675 N N . ALA A 1 92 ? 4.210 2.078 -2.052 1.00 93.94 92 ALA A N 1
ATOM 676 C CA . ALA A 1 92 ? 4.601 2.522 -3.376 1.00 93.94 92 ALA A CA 1
ATOM 677 C C . ALA A 1 92 ? 5.341 1.446 -4.171 1.00 93.94 92 ALA A C 1
ATOM 679 O O . ALA A 1 92 ? 6.264 0.796 -3.686 1.00 93.94 92 ALA A O 1
ATOM 680 N N . ALA A 1 93 ? 4.967 1.305 -5.434 1.00 92.94 93 ALA A N 1
ATOM 681 C CA . ALA A 1 93 ? 5.689 0.518 -6.425 1.00 92.94 93 ALA A CA 1
ATOM 682 C C . ALA A 1 93 ? 5.443 1.120 -7.799 1.00 92.94 93 ALA A C 1
ATOM 684 O O . ALA A 1 93 ? 4.496 1.878 -7.990 1.00 92.94 93 ALA A O 1
ATOM 685 N N . ARG A 1 94 ? 6.247 0.750 -8.795 1.00 90.19 94 ARG A N 1
ATOM 686 C CA . ARG A 1 94 ? 5.946 1.173 -10.163 1.00 90.19 94 ARG A CA 1
ATOM 687 C C . ARG A 1 94 ? 4.597 0.612 -10.620 1.00 90.19 94 ARG A C 1
ATOM 689 O O . ARG A 1 94 ? 3.819 1.348 -11.231 1.00 90.19 94 ARG A O 1
ATOM 696 N N . PHE A 1 95 ? 4.318 -0.639 -10.258 1.00 92.50 95 PHE A N 1
ATOM 697 C CA . PHE A 1 95 ? 3.044 -1.313 -10.483 1.00 92.50 95 PHE A CA 1
ATOM 698 C C . PHE A 1 95 ? 2.490 -1.856 -9.168 1.00 92.50 95 PHE A C 1
ATOM 700 O O . PHE A 1 95 ? 3.158 -2.648 -8.500 1.00 92.50 95 PHE A O 1
ATOM 707 N N . LEU A 1 96 ? 1.269 -1.455 -8.828 1.00 95.44 96 LEU A N 1
ATOM 708 C CA . LEU A 1 96 ? 0.470 -2.106 -7.795 1.00 95.44 96 LEU A CA 1
ATOM 709 C C . LEU A 1 96 ? -0.591 -2.966 -8.484 1.00 95.44 96 LEU A C 1
ATOM 711 O O . LEU A 1 96 ? -1.209 -2.516 -9.445 1.00 95.44 96 LEU A O 1
ATOM 715 N N . GLY A 1 97 ? -0.773 -4.197 -8.020 1.00 96.31 97 GLY A N 1
ATOM 716 C CA . GLY A 1 97 ? -1.884 -5.036 -8.463 1.00 96.31 97 GLY A CA 1
ATOM 717 C C . GLY A 1 97 ? -3.140 -4.702 -7.664 1.00 96.31 97 GLY A C 1
ATOM 718 O O . GLY A 1 97 ? -3.623 -3.569 -7.704 1.00 96.31 97 GLY A O 1
ATOM 719 N N . ASP A 1 98 ? -3.624 -5.673 -6.896 1.00 97.06 98 ASP A N 1
ATOM 720 C CA . ASP A 1 98 ? -4.780 -5.516 -6.019 1.00 97.06 98 ASP A CA 1
ATOM 721 C C . ASP A 1 98 ? -4.366 -4.953 -4.659 1.00 97.06 98 ASP A C 1
ATOM 723 O O . ASP A 1 98 ? -3.595 -5.566 -3.911 1.00 97.06 98 ASP A O 1
ATOM 727 N N . VAL A 1 99 ? -4.929 -3.802 -4.297 1.00 97.81 99 VAL A N 1
ATOM 728 C CA . VAL A 1 99 ? -4.693 -3.176 -2.995 1.00 97.81 99 VAL A CA 1
ATOM 729 C C . VAL A 1 99 ? -5.990 -3.078 -2.205 1.00 97.81 99 VAL A C 1
ATOM 731 O O . VAL A 1 99 ? -6.975 -2.507 -2.665 1.00 97.81 99 VAL A O 1
ATOM 734 N N . ARG A 1 100 ? -5.989 -3.608 -0.981 1.00 98.06 100 ARG A N 1
ATOM 735 C CA . ARG A 1 100 ? -7.111 -3.521 -0.039 1.00 98.06 100 ARG A CA 1
ATOM 736 C C . ARG A 1 100 ? -6.678 -2.794 1.226 1.00 98.06 100 ARG A C 1
ATOM 738 O O . ARG A 1 100 ? -5.818 -3.296 1.950 1.00 98.06 100 ARG A O 1
ATOM 745 N N . ILE A 1 101 ? -7.282 -1.642 1.507 1.00 97.75 101 ILE A N 1
ATOM 746 C CA . ILE A 1 101 ? -7.013 -0.834 2.704 1.00 97.75 101 ILE A CA 1
ATOM 747 C C . ILE A 1 101 ? -8.289 -0.706 3.530 1.00 97.75 101 ILE A C 1
ATOM 749 O O . ILE A 1 101 ? -9.333 -0.303 3.025 1.00 97.75 101 ILE A O 1
ATOM 753 N N . THR A 1 102 ? -8.206 -1.025 4.817 1.00 97.44 102 THR A N 1
ATOM 754 C CA . THR A 1 102 ? -9.335 -0.908 5.747 1.00 97.44 102 THR A CA 1
ATOM 755 C C . THR A 1 102 ? -9.139 0.293 6.664 1.00 97.44 102 THR A C 1
ATOM 757 O O . THR A 1 102 ? -8.090 0.442 7.278 1.00 97.44 102 THR A O 1
ATOM 760 N N . LEU A 1 103 ? -10.152 1.140 6.790 1.00 96.44 103 LEU A N 1
ATOM 761 C CA . LEU A 1 103 ? -10.211 2.307 7.668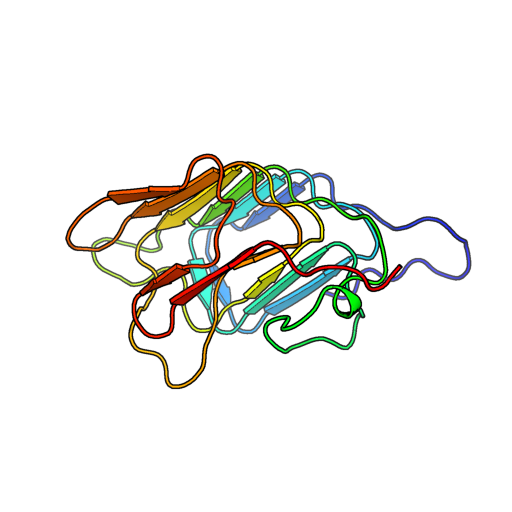 1.00 96.44 103 LEU A CA 1
ATOM 762 C C . LEU A 1 103 ? -8.927 3.161 7.608 1.00 96.44 103 LEU A C 1
ATOM 764 O O . LEU A 1 103 ? -8.194 3.226 8.599 1.00 96.44 103 LEU A O 1
ATOM 768 N N . PRO A 1 104 ? -8.577 3.771 6.460 1.00 96.44 104 PRO A N 1
ATOM 769 C CA . PRO A 1 104 ? -7.505 4.757 6.451 1.00 96.44 104 PRO A CA 1
ATOM 770 C C . PRO A 1 104 ? -7.925 6.006 7.235 1.00 96.44 104 PRO A C 1
ATOM 772 O O . PRO A 1 104 ? -9.096 6.389 7.237 1.00 96.44 104 PRO A O 1
ATOM 775 N N . ASP A 1 105 ? -6.966 6.659 7.885 1.00 95.31 105 ASP A N 1
ATOM 776 C CA . ASP A 1 105 ? -7.208 7.945 8.538 1.00 95.31 105 ASP A CA 1
ATOM 777 C C . ASP A 1 105 ? -7.200 9.090 7.519 1.00 95.31 105 ASP A C 1
ATOM 779 O O . ASP A 1 105 ? -6.153 9.530 7.061 1.00 95.31 105 ASP A O 1
ATOM 783 N N . ILE A 1 106 ? -8.373 9.595 7.157 1.00 94.94 106 ILE A N 1
ATOM 784 C CA . ILE A 1 106 ? -8.496 10.641 6.136 1.00 94.94 106 ILE A CA 1
ATOM 785 C C . ILE A 1 106 ? -8.081 12.040 6.615 1.00 94.94 106 ILE A C 1
ATOM 787 O O . ILE A 1 106 ? -8.042 12.952 5.795 1.00 94.94 106 ILE A O 1
ATOM 791 N N . SER A 1 107 ? -7.807 12.233 7.909 1.00 92.69 107 SER A N 1
ATOM 792 C CA . SER A 1 107 ? -7.523 13.545 8.498 1.00 92.69 107 SER A CA 1
ATOM 793 C C . SER A 1 107 ? -6.117 13.581 9.087 1.00 92.69 107 SER A C 1
ATOM 795 O O . SER A 1 107 ? -5.925 13.475 10.299 1.00 92.69 107 SER A O 1
ATOM 797 N N . ASN A 1 108 ? -5.126 13.795 8.231 1.00 80.94 108 ASN A N 1
ATOM 798 C CA . ASN A 1 108 ? -3.719 13.749 8.594 1.00 80.94 108 ASN A CA 1
ATOM 799 C C . ASN A 1 108 ? -2.986 14.998 8.087 1.00 80.94 108 ASN A C 1
ATOM 801 O O . ASN A 1 108 ? -3.170 15.423 6.967 1.00 80.94 108 ASN A O 1
ATOM 805 N N . ALA A 1 109 ? -2.079 15.603 8.850 1.00 85.25 109 ALA A N 1
ATOM 806 C CA . ALA A 1 109 ? -1.499 16.898 8.459 1.00 85.25 109 ALA A CA 1
ATOM 807 C C . ALA A 1 109 ? -0.732 16.903 7.109 1.00 85.25 109 ALA A C 1
ATOM 809 O O . ALA A 1 109 ? -0.415 17.979 6.596 1.00 85.25 109 ALA A O 1
ATOM 810 N N . LEU A 1 110 ? -0.394 15.730 6.555 1.00 87.44 110 LEU A N 1
ATOM 811 C CA . LEU A 1 110 ? 0.306 15.567 5.282 1.00 87.44 110 LEU A CA 1
ATOM 812 C C . LEU A 1 110 ? -0.307 14.446 4.421 1.00 87.44 110 LEU A C 1
ATOM 814 O O . LEU A 1 110 ? -0.736 13.424 4.964 1.00 87.44 110 LEU A O 1
ATOM 818 N N . PRO A 1 111 ? -0.246 14.575 3.078 1.00 89.56 111 PRO A N 1
ATOM 819 C CA . PRO A 1 111 ? -0.661 13.522 2.161 1.00 89.56 111 PRO A CA 1
ATOM 820 C C . PRO A 1 111 ? 0.095 12.205 2.345 1.00 89.56 111 PRO A C 1
ATOM 822 O O . PRO A 1 111 ? 1.329 12.185 2.377 1.00 89.56 111 PRO A O 1
ATOM 825 N N . PHE A 1 112 ? -0.643 11.100 2.349 1.00 92.94 112 PHE A N 1
ATOM 826 C CA . PHE A 1 112 ? -0.119 9.738 2.450 1.00 92.94 112 PHE A CA 1
ATOM 827 C C . PHE A 1 112 ? -0.990 8.771 1.632 1.00 92.94 112 PHE A C 1
ATOM 829 O O . PHE A 1 112 ? -1.998 9.194 1.068 1.00 92.94 112 PHE A O 1
ATOM 836 N N . GLY A 1 113 ? -0.631 7.486 1.535 1.00 94.88 113 GLY A N 1
ATOM 837 C CA . GLY A 1 113 ? -1.427 6.523 0.766 1.00 94.88 113 GLY A CA 1
ATOM 838 C C . GLY A 1 113 ? -0.652 5.661 -0.212 1.00 94.88 113 GLY A C 1
ATOM 839 O O . GLY A 1 113 ? 0.439 5.163 0.075 1.00 94.88 113 GLY A O 1
ATOM 840 N N . LEU A 1 114 ? -1.269 5.460 -1.372 1.00 95.00 114 LEU A N 1
ATOM 841 C CA . LEU A 1 114 ? -0.787 4.593 -2.436 1.00 95.00 114 LEU A CA 1
ATOM 842 C C . LEU A 1 114 ? -0.176 5.437 -3.549 1.00 95.00 114 LEU A C 1
ATOM 844 O O . LEU A 1 114 ? -0.754 6.444 -3.955 1.00 95.00 114 LEU A O 1
ATOM 848 N N . ALA A 1 115 ? 0.972 5.023 -4.072 1.00 93.31 115 ALA A N 1
ATOM 849 C CA . ALA A 1 115 ? 1.594 5.686 -5.211 1.00 93.31 115 ALA A CA 1
ATOM 850 C C . ALA A 1 115 ? 2.139 4.664 -6.206 1.00 93.31 115 ALA A C 1
ATOM 852 O O . ALA A 1 115 ? 3.001 3.856 -5.861 1.00 93.31 115 ALA A O 1
ATOM 853 N N . ALA A 1 116 ? 1.685 4.742 -7.456 1.00 92.31 116 ALA A N 1
ATOM 854 C CA . ALA A 1 116 ? 2.244 3.952 -8.544 1.00 92.31 116 ALA A CA 1
ATOM 855 C C . ALA A 1 116 ? 2.090 4.618 -9.911 1.00 92.31 116 ALA A C 1
ATOM 857 O O . ALA A 1 116 ? 1.316 5.553 -10.100 1.00 92.31 116 ALA A O 1
ATOM 858 N N . THR A 1 117 ? 2.821 4.112 -10.906 1.00 89.44 117 THR A N 1
ATOM 859 C CA . THR A 1 117 ? 2.573 4.507 -12.304 1.00 89.44 117 THR A CA 1
ATOM 860 C C . THR A 1 117 ? 1.295 3.866 -12.841 1.00 89.44 117 THR A C 1
ATOM 862 O O . THR A 1 117 ? 0.590 4.483 -13.632 1.00 89.44 117 THR A O 1
ATOM 865 N N . ARG A 1 118 ? 0.959 2.671 -12.346 1.00 91.25 118 ARG A N 1
ATOM 866 C CA . ARG A 1 118 ? -0.283 1.949 -12.621 1.00 91.25 118 ARG A CA 1
ATOM 867 C C . ARG A 1 118 ? -0.709 1.178 -11.374 1.00 91.25 118 ARG A C 1
ATOM 869 O O . ARG A 1 118 ? 0.144 0.611 -10.689 1.00 91.25 118 ARG A O 1
ATOM 876 N N . ILE A 1 119 ? -2.013 1.157 -11.124 1.00 94.69 119 ILE A N 1
ATOM 877 C CA . ILE A 1 119 ? -2.647 0.332 -10.100 1.00 94.69 119 ILE A CA 1
ATOM 878 C C . ILE A 1 119 ? -3.766 -0.464 -10.774 1.00 94.69 119 ILE A C 1
ATOM 880 O O . ILE A 1 119 ? -4.575 0.137 -11.481 1.00 94.69 119 ILE A O 1
ATOM 884 N N . ASP A 1 120 ? -3.790 -1.786 -10.601 1.00 95.38 120 ASP A N 1
ATOM 885 C CA . ASP A 1 120 ? -4.838 -2.618 -11.202 1.00 95.38 120 ASP A CA 1
ATOM 886 C C . ASP A 1 120 ? -6.165 -2.409 -10.472 1.00 95.38 120 ASP A C 1
ATOM 888 O O . ASP A 1 120 ? -7.118 -1.967 -11.102 1.00 95.38 120 ASP A O 1
ATOM 892 N N . SER A 1 121 ? -6.216 -2.598 -9.149 1.00 96.25 121 SER A N 1
ATOM 893 C CA . SER A 1 121 ? -7.422 -2.300 -8.369 1.00 96.25 121 SER A CA 1
ATOM 894 C C . SER A 1 121 ? -7.115 -1.739 -6.979 1.00 96.25 121 SER A C 1
ATOM 896 O O . SER A 1 121 ? -6.119 -2.086 -6.339 1.00 96.25 121 SER A O 1
ATOM 898 N N . VAL A 1 122 ? -7.991 -0.862 -6.482 1.00 96.94 122 VAL A N 1
ATOM 899 C CA . VAL A 1 122 ? -7.969 -0.401 -5.087 1.00 96.94 122 VAL A CA 1
ATOM 900 C C . VAL A 1 122 ? -9.345 -0.579 -4.477 1.00 96.94 122 VAL A C 1
ATOM 902 O O . VAL A 1 122 ? -10.316 -0.010 -4.956 1.00 96.94 122 VAL A O 1
ATOM 905 N N . THR A 1 123 ? -9.426 -1.319 -3.379 1.00 97.50 123 THR A N 1
ATOM 906 C CA . THR A 1 123 ? -10.598 -1.347 -2.502 1.00 97.50 123 THR A CA 1
ATOM 907 C C . THR A 1 123 ? -10.241 -0.658 -1.195 1.00 97.50 123 THR A C 1
ATOM 909 O O . THR A 1 123 ? -9.345 -1.108 -0.480 1.00 97.50 123 THR A O 1
ATOM 912 N N . THR A 1 124 ? -10.942 0.422 -0.868 1.00 97.06 124 THR A N 1
ATOM 913 C CA . THR A 1 124 ? -10.803 1.105 0.418 1.00 97.06 124 THR A CA 1
ATOM 914 C C . THR A 1 124 ? -12.106 0.994 1.195 1.00 97.06 124 THR A C 1
ATOM 916 O O . THR A 1 124 ? -13.145 1.454 0.736 1.00 97.06 124 THR A O 1
ATOM 919 N N . THR A 1 125 ? -12.059 0.393 2.379 1.00 96.94 125 THR A N 1
ATOM 920 C CA . THR A 1 125 ? -13.208 0.331 3.289 1.00 96.94 125 THR A CA 1
ATOM 921 C C . THR A 1 125 ? -13.110 1.482 4.276 1.00 96.94 125 THR A C 1
ATOM 923 O O . THR A 1 125 ? -12.219 1.483 5.117 1.00 96.94 125 THR A O 1
ATOM 926 N N . PHE A 1 126 ? -14.007 2.452 4.199 1.00 94.94 126 PHE A N 1
ATOM 927 C CA . PHE A 1 126 ? -14.137 3.546 5.156 1.00 94.94 126 PHE A CA 1
ATOM 928 C C . PHE A 1 126 ? -15.141 3.195 6.264 1.00 94.94 126 PHE A C 1
ATOM 930 O O . PHE A 1 126 ? -15.732 2.115 6.283 1.00 94.94 126 PHE A O 1
ATOM 937 N N . ALA A 1 127 ? -15.314 4.102 7.228 1.00 91.31 127 ALA A N 1
ATOM 938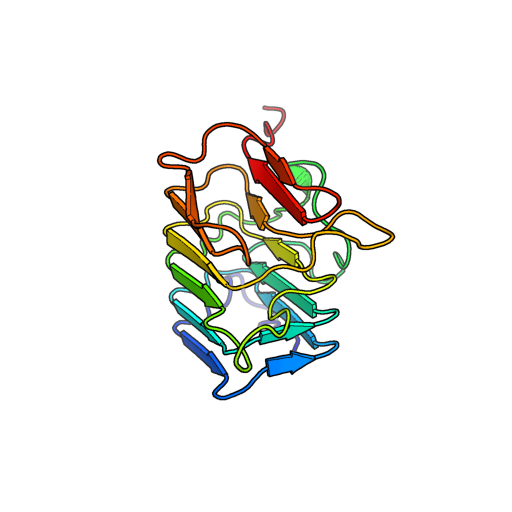 C CA . ALA A 1 127 ? -16.293 3.923 8.300 1.00 91.31 127 ALA A CA 1
ATOM 939 C C . ALA A 1 127 ? -17.747 4.004 7.792 1.00 91.31 127 ALA A C 1
ATOM 941 O O . ALA A 1 127 ? -18.645 3.436 8.409 1.00 91.31 127 ALA A O 1
ATOM 942 N N . ASP A 1 128 ? -17.969 4.706 6.681 1.00 91.50 128 ASP A N 1
ATOM 943 C CA . ASP A 1 128 ? -19.267 4.996 6.070 1.00 91.50 128 ASP A CA 1
ATOM 944 C C . ASP A 1 128 ? -19.560 4.179 4.799 1.00 91.50 128 ASP A C 1
ATOM 946 O O . ASP A 1 128 ? -20.694 4.194 4.319 1.00 91.50 128 ASP A O 1
ATOM 950 N N . GLY A 1 129 ? -18.592 3.424 4.271 1.00 93.69 129 GLY A N 1
ATOM 951 C CA . GLY A 1 129 ? -18.796 2.633 3.058 1.00 93.69 129 GLY A CA 1
ATOM 952 C C . GLY A 1 129 ? -17.538 1.975 2.499 1.00 93.69 129 GLY A C 1
ATOM 953 O O . GLY A 1 129 ? -16.488 1.942 3.135 1.00 93.69 129 GLY A O 1
ATOM 954 N N . VAL A 1 130 ? -17.656 1.424 1.292 1.00 95.56 130 VAL A N 1
ATOM 955 C CA . VAL A 1 130 ? -16.544 0.829 0.539 1.00 95.56 130 VAL A CA 1
ATOM 956 C C . VAL A 1 130 ? -16.423 1.558 -0.791 1.00 95.56 130 VAL A C 1
ATOM 958 O O . VAL A 1 130 ? -17.394 1.632 -1.537 1.00 95.56 130 VAL A O 1
ATOM 961 N N . GLU A 1 131 ? -15.222 2.032 -1.096 1.00 94.69 131 GLU A N 1
ATOM 962 C CA . GLU A 1 131 ? -14.863 2.621 -2.382 1.00 94.69 131 GLU A CA 1
ATOM 963 C C . GLU A 1 131 ? -14.000 1.641 -3.175 1.00 94.69 131 GLU A C 1
ATOM 965 O O . GLU A 1 131 ? -13.043 1.066 -2.646 1.00 94.69 131 GLU A O 1
ATOM 970 N N . VAL A 1 132 ? -14.329 1.455 -4.454 1.00 92.94 132 VAL A N 1
ATOM 971 C CA . VAL A 1 132 ? -13.609 0.553 -5.360 1.00 92.94 132 VAL A CA 1
ATOM 972 C C . VAL A 1 132 ? -13.177 1.314 -6.602 1.00 92.94 132 VAL A C 1
ATOM 974 O O . VAL A 1 132 ? -14.000 1.904 -7.298 1.00 92.94 132 VAL A O 1
ATOM 977 N N . LEU A 1 133 ? -11.878 1.273 -6.888 1.00 88.38 133 LEU A N 1
ATOM 978 C CA . LEU A 1 133 ? -11.260 1.852 -8.072 1.00 88.38 133 LEU A CA 1
ATOM 979 C C . LEU A 1 133 ? -10.730 0.709 -8.938 1.00 88.38 133 LEU A C 1
ATOM 981 O O . LEU A 1 133 ? -9.723 0.097 -8.583 1.00 88.38 133 LEU A O 1
ATOM 985 N N . ASP A 1 134 ? -11.407 0.410 -10.044 1.00 86.25 134 ASP A N 1
ATOM 986 C CA . ASP A 1 134 ? -11.041 -0.683 -10.951 1.00 86.25 134 ASP A CA 1
ATOM 987 C C . ASP A 1 134 ? -11.372 -0.331 -12.422 1.00 86.25 134 ASP A C 1
ATOM 989 O O . ASP A 1 134 ? -12.550 -0.182 -12.763 1.00 86.25 134 ASP A O 1
ATOM 993 N N . PRO A 1 135 ? -10.366 -0.167 -13.304 1.00 79.50 135 PRO A N 1
ATOM 994 C CA . PRO A 1 135 ? -8.962 0.018 -12.966 1.00 79.50 135 PRO A CA 1
ATOM 995 C C . PRO A 1 135 ? -8.741 1.367 -12.275 1.00 79.50 135 PRO A C 1
ATOM 997 O O . PRO A 1 135 ? -9.364 2.377 -12.613 1.00 79.50 135 PRO A O 1
ATOM 1000 N N . ALA A 1 136 ? -7.802 1.428 -11.336 1.00 78.75 136 ALA A N 1
ATOM 1001 C CA . ALA A 1 136 ? -7.394 2.700 -10.752 1.00 78.75 136 ALA A CA 1
ATOM 1002 C C . ALA A 1 136 ? -6.504 3.454 -11.756 1.00 78.75 136 ALA A C 1
ATOM 1004 O O . ALA A 1 136 ? -5.284 3.347 -11.715 1.00 78.75 136 ALA A O 1
ATOM 1005 N N . THR A 1 137 ? -7.118 4.196 -12.688 1.00 79.31 137 THR A N 1
ATOM 1006 C CA . THR A 1 137 ? -6.423 4.945 -13.761 1.00 79.31 137 THR A CA 1
ATOM 1007 C C . THR A 1 137 ? -6.241 6.429 -13.471 1.00 79.31 137 THR A C 1
ATOM 1009 O O . THR A 1 137 ? -5.493 7.111 -14.168 1.00 79.31 137 THR A O 1
ATOM 1012 N N . THR A 1 138 ? -6.934 6.953 -12.464 1.00 81.31 138 THR A N 1
ATOM 1013 C CA . THR A 1 138 ? -6.904 8.367 -12.082 1.00 81.31 138 THR A CA 1
ATOM 1014 C C . THR A 1 138 ? -6.523 8.507 -10.622 1.00 81.31 138 THR A C 1
ATOM 1016 O O . THR A 1 138 ? -6.935 7.701 -9.790 1.00 81.31 138 THR A O 1
ATOM 1019 N N . SER A 1 139 ? -5.766 9.558 -10.306 1.00 87.62 139 SER A N 1
ATOM 1020 C CA . SER A 1 139 ? -5.454 9.874 -8.914 1.00 87.62 139 SER A CA 1
ATOM 1021 C C . SER A 1 139 ? -6.710 10.324 -8.160 1.00 87.62 139 SER A C 1
ATOM 1023 O O . SER A 1 139 ? -7.528 11.055 -8.718 1.00 87.62 139 SER A O 1
ATOM 1025 N N . MET A 1 140 ? -6.849 9.914 -6.901 1.00 89.38 140 MET A N 1
ATOM 1026 C CA . MET A 1 140 ? -7.976 10.246 -6.022 1.00 89.38 140 MET A CA 1
ATOM 1027 C C . MET A 1 140 ? -7.488 10.613 -4.623 1.00 89.38 140 MET A C 1
ATOM 1029 O O . MET A 1 140 ? -6.387 10.232 -4.220 1.00 89.38 140 MET A O 1
ATOM 1033 N N . ALA A 1 141 ? -8.303 11.365 -3.888 1.00 91.44 141 ALA A N 1
ATOM 1034 C CA . ALA A 1 141 ? -8.006 11.783 -2.527 1.00 91.44 141 ALA A CA 1
ATOM 1035 C C . ALA A 1 141 ? -9.286 11.828 -1.691 1.00 91.44 141 ALA A C 1
ATOM 1037 O O . ALA A 1 141 ? -10.310 12.339 -2.146 1.00 91.44 141 ALA A O 1
ATOM 1038 N N . TRP A 1 142 ? -9.189 11.347 -0.456 1.00 93.44 142 TRP A N 1
ATOM 1039 C CA . TRP A 1 142 ? -10.207 11.476 0.579 1.00 93.44 142 TRP A CA 1
ATOM 1040 C C . TRP A 1 142 ? -9.535 12.123 1.784 1.00 93.44 142 TRP A C 1
ATOM 1042 O O . TRP A 1 142 ? -8.847 11.453 2.553 1.00 93.44 142 TRP A O 1
ATOM 1052 N N . GLY A 1 143 ? -9.655 13.450 1.877 1.00 92.56 143 GLY A N 1
ATOM 1053 C CA . GLY A 1 143 ? -8.812 14.246 2.767 1.00 92.56 143 GLY A CA 1
ATOM 1054 C C . GLY A 1 143 ? -7.333 14.051 2.425 1.00 92.56 143 GLY A C 1
ATOM 1055 O O . GLY A 1 143 ? -6.913 14.297 1.290 1.00 92.56 143 GLY A O 1
ATOM 1056 N N . ASP A 1 144 ? -6.561 13.567 3.390 1.00 92.44 144 ASP A N 1
ATOM 1057 C CA . ASP A 1 144 ? -5.111 13.402 3.273 1.00 92.44 144 ASP A CA 1
ATOM 1058 C C . ASP A 1 144 ? -4.688 12.005 2.804 1.00 92.44 144 ASP A C 1
ATOM 1060 O O . ASP A 1 144 ? -3.546 11.811 2.376 1.00 92.44 144 ASP A O 1
ATOM 1064 N N . TYR A 1 145 ? -5.611 11.040 2.808 1.00 94.25 145 TYR A N 1
ATOM 1065 C CA . TYR A 1 145 ? -5.399 9.738 2.180 1.00 94.25 145 TYR A CA 1
ATOM 1066 C C . TYR A 1 145 ? -5.553 9.858 0.661 1.00 94.25 145 TYR A C 1
ATOM 1068 O O . TYR A 1 145 ? -6.580 10.311 0.153 1.00 94.25 145 TYR A O 1
ATOM 1076 N N . GLN A 1 146 ? -4.527 9.442 -0.079 1.00 94.25 146 GLN A N 1
ATOM 1077 C CA . GLN A 1 146 ? -4.447 9.599 -1.527 1.00 94.25 146 GLN A CA 1
ATOM 1078 C C . GLN A 1 146 ? -4.088 8.295 -2.231 1.00 94.25 146 GLN A C 1
ATOM 1080 O O . GLN A 1 146 ? -3.227 7.529 -1.803 1.00 94.25 146 GLN A O 1
ATOM 1085 N N . VAL A 1 147 ? -4.690 8.098 -3.395 1.00 93.50 147 VAL A N 1
ATOM 1086 C CA . VAL A 1 147 ? -4.287 7.091 -4.371 1.00 93.50 147 VAL A CA 1
ATOM 1087 C C . VAL A 1 147 ? -3.722 7.848 -5.562 1.00 93.50 147 VAL A C 1
ATOM 1089 O O . VAL A 1 147 ? -4.468 8.492 -6.292 1.00 93.50 147 VAL A O 1
ATOM 1092 N N . ARG A 1 148 ? -2.401 7.827 -5.745 1.00 91.62 148 ARG A N 1
ATOM 1093 C CA . ARG A 1 148 ? -1.717 8.499 -6.855 1.00 91.62 148 ARG A CA 1
ATOM 1094 C C . ARG A 1 148 ? -1.369 7.503 -7.949 1.00 91.62 148 ARG A C 1
ATOM 1096 O O . ARG A 1 148 ? -0.616 6.557 -7.722 1.00 91.62 148 ARG A O 1
ATOM 1103 N N . VAL A 1 149 ? -1.894 7.763 -9.139 1.00 88.38 149 VAL A N 1
ATOM 1104 C CA . VAL A 1 149 ? -1.717 6.945 -10.342 1.00 88.38 149 VAL A CA 1
ATOM 1105 C C . VAL A 1 149 ? -1.182 7.809 -11.473 1.00 88.38 149 VAL A C 1
ATOM 1107 O O . VAL A 1 149 ? -1.546 8.981 -11.591 1.00 88.38 149 VAL A O 1
ATOM 1110 N N . GLY A 1 150 ? -0.383 7.208 -12.353 1.00 77.25 150 GLY A N 1
ATOM 1111 C CA . GLY A 1 150 ? -0.139 7.772 -13.675 1.00 77.25 150 GLY A CA 1
ATOM 1112 C C . GLY A 1 150 ? 1.014 8.758 -13.700 1.00 77.25 150 GLY A C 1
ATOM 1113 O O . GLY A 1 150 ? 1.012 9.682 -14.511 1.00 77.25 150 GLY A O 1
ATOM 1114 N N . PHE A 1 151 ? 2.016 8.573 -12.836 1.00 72.62 151 PHE A N 1
ATOM 1115 C CA . PHE A 1 151 ? 3.249 9.327 -12.986 1.00 72.62 151 PHE A CA 1
ATOM 1116 C C . PHE A 1 151 ? 3.859 9.023 -14.359 1.00 72.62 151 PHE A C 1
ATOM 1118 O O . PHE A 1 151 ? 4.333 7.914 -14.616 1.00 72.62 151 PHE A O 1
ATOM 1125 N N . VAL A 1 152 ? 3.825 10.006 -15.253 1.00 56.72 152 VAL A N 1
ATOM 1126 C CA . VAL A 1 152 ? 4.454 9.894 -16.565 1.00 56.72 152 VAL A CA 1
ATOM 1127 C C . VAL A 1 152 ? 5.964 9.908 -16.349 1.00 56.72 152 VAL A C 1
ATOM 1129 O O . VAL A 1 152 ? 6.496 10.808 -15.698 1.00 56.72 152 VAL A O 1
ATOM 1132 N N . VAL A 1 153 ? 6.657 8.895 -16.865 1.00 51.50 153 VAL A N 1
ATOM 1133 C CA . VAL A 1 153 ? 8.117 8.935 -16.995 1.00 51.50 153 VAL A CA 1
ATOM 1134 C C . VAL A 1 153 ? 8.402 9.847 -18.185 1.00 51.50 153 VAL A C 1
ATOM 1136 O O . VAL A 1 153 ? 7.899 9.542 -19.269 1.00 51.50 153 VAL A O 1
ATOM 1139 N N . PRO A 1 154 ? 9.145 10.957 -18.032 1.00 42.28 154 PRO A N 1
ATOM 1140 C CA . PRO A 1 154 ? 9.632 11.690 -19.191 1.00 42.28 154 PRO A CA 1
ATOM 1141 C C . PRO A 1 154 ? 10.444 10.714 -20.048 1.00 42.28 154 PRO A C 1
ATOM 1143 O O . PRO A 1 154 ? 11.384 10.100 -19.544 1.00 42.28 154 PRO A O 1
ATOM 1146 N N . THR A 1 155 ? 10.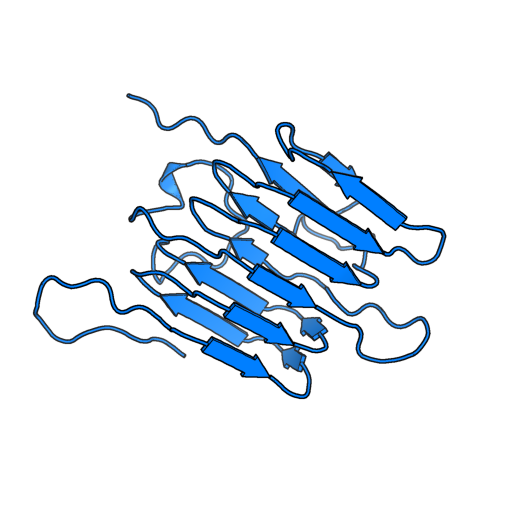009 10.511 -21.290 1.00 47.41 155 THR A N 1
ATOM 1147 C CA . THR A 1 155 ? 10.720 9.706 -22.292 1.00 47.41 155 THR A CA 1
ATOM 1148 C C . THR A 1 155 ? 12.070 10.308 -22.626 1.00 47.41 155 THR A C 1
ATOM 1150 O O . THR A 1 155 ? 12.105 11.555 -22.759 1.00 47.41 155 THR A O 1
#